Protein AF-A0A2E0YTB9-F1 (afdb_monomer_lite)

Radius of gyration: 31.71 Å; chains: 1; bounding box: 34×72×75 Å

Secondary structure (DSSP, 8-state):
-EEEEEEE----TTEEEEEEETTSPPEEE-TT-EEEEEEETT--EEEEEEETTTGGGSSSTTSS-------------------------------------------

Structure (mmCIF, N/CA/C/O backbone):
data_AF-A0A2E0YTB9-F1
#
_entry.id   AF-A0A2E0YTB9-F1
#
loop_
_atom_site.group_PDB
_atom_site.id
_atom_site.type_symbol
_atom_site.label_atom_id
_atom_site.label_alt_id
_atom_site.label_comp_id
_atom_site.label_asym_id
_atom_site.label_entity_id
_atom_site.label_seq_id
_atom_site.pdbx_PDB_ins_code
_atom_site.Cartn_x
_atom_site.Cartn_y
_atom_site.Cartn_z
_atom_site.occupancy
_atom_site.B_iso_or_equiv
_atom_site.auth_seq_id
_atom_site.auth_comp_id
_atom_site.auth_asym_id
_atom_site.auth_atom_id
_atom_site.pdbx_PDB_model_num
ATOM 1 N N . MET A 1 1 ? -10.462 2.280 18.776 1.00 81.56 1 MET A N 1
ATOM 2 C CA . MET A 1 1 ? -8.990 2.141 18.762 1.00 81.56 1 MET A CA 1
ATOM 3 C C . MET A 1 1 ? -8.507 2.422 17.353 1.00 81.56 1 MET A C 1
ATOM 5 O O . MET A 1 1 ? -9.206 2.034 16.422 1.00 81.56 1 MET A O 1
ATOM 9 N N . THR A 1 2 ? -7.380 3.110 17.215 1.00 86.00 2 THR A N 1
ATOM 10 C CA . THR A 1 2 ? -6.730 3.387 15.927 1.00 86.00 2 THR A CA 1
ATOM 11 C C .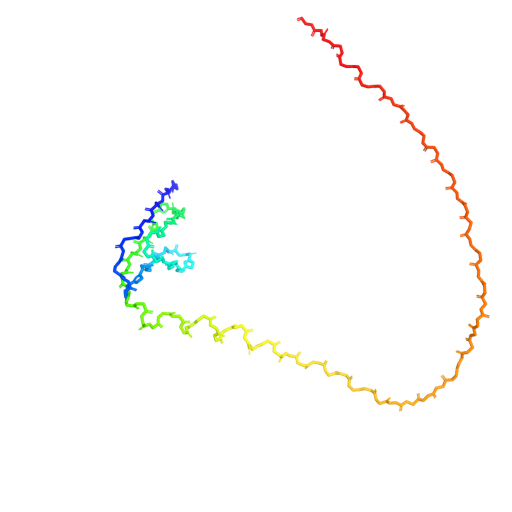 THR A 1 2 ? -5.356 2.729 15.956 1.00 86.00 2 THR A C 1
ATOM 13 O O . THR A 1 2 ? -4.703 2.737 17.000 1.00 86.00 2 THR A O 1
ATOM 16 N N . THR A 1 3 ? -4.951 2.126 14.846 1.00 90.38 3 THR A N 1
ATOM 17 C CA . THR A 1 3 ? -3.678 1.423 14.688 1.00 90.38 3 THR A CA 1
ATOM 18 C C . THR A 1 3 ? -2.947 2.007 13.489 1.00 90.38 3 THR A C 1
ATOM 20 O O . THR A 1 3 ? -3.567 2.290 12.464 1.00 90.38 3 THR A O 1
ATOM 23 N N . ASN A 1 4 ? -1.634 2.169 13.613 1.00 91.75 4 ASN A N 1
ATOM 24 C CA . ASN A 1 4 ? -0.782 2.568 12.501 1.00 91.75 4 ASN A CA 1
ATOM 25 C C . ASN A 1 4 ? -0.240 1.308 11.833 1.00 91.75 4 ASN A C 1
ATOM 27 O O . ASN A 1 4 ? 0.321 0.437 12.498 1.00 91.75 4 ASN A O 1
ATOM 31 N N . VAL A 1 5 ? -0.460 1.193 10.527 1.00 90.94 5 VAL A N 1
ATOM 32 C CA . VAL A 1 5 ? 0.007 0.075 9.707 1.00 90.94 5 VAL A CA 1
ATOM 33 C C . VAL A 1 5 ? 1.039 0.620 8.734 1.00 90.94 5 VAL A C 1
ATOM 35 O O . VAL A 1 5 ? 0.691 1.363 7.818 1.00 90.94 5 VAL A O 1
ATOM 38 N N . LYS A 1 6 ? 2.304 0.247 8.931 1.00 93.06 6 LYS A N 1
ATOM 39 C CA . LYS A 1 6 ? 3.384 0.525 7.982 1.00 93.06 6 LYS A CA 1
ATOM 40 C C . LYS A 1 6 ? 3.416 -0.578 6.925 1.00 93.06 6 LYS A C 1
ATOM 42 O O . LYS A 1 6 ? 3.414 -1.757 7.275 1.00 93.06 6 LYS A O 1
ATOM 47 N N . VAL A 1 7 ? 3.426 -0.199 5.651 1.00 91.25 7 VAL A N 1
ATOM 48 C CA . VAL A 1 7 ? 3.627 -1.117 4.525 1.00 91.25 7 VAL A CA 1
ATOM 49 C C . VAL A 1 7 ? 4.899 -0.704 3.797 1.00 91.25 7 VAL A C 1
ATOM 51 O O . VAL A 1 7 ? 5.028 0.449 3.390 1.00 91.25 7 VAL A O 1
ATOM 54 N N . GLU A 1 8 ? 5.817 -1.650 3.646 1.00 91.56 8 GLU A N 1
ATOM 55 C CA . GLU A 1 8 ? 7.092 -1.495 2.942 1.00 91.56 8 GLU A CA 1
ATOM 56 C C . GLU A 1 8 ? 7.054 -2.398 1.709 1.00 91.56 8 GLU A C 1
ATOM 58 O O . GLU A 1 8 ? 6.752 -3.591 1.816 1.00 91.56 8 GLU A O 1
ATOM 63 N N . ALA A 1 9 ? 7.280 -1.819 0.533 1.00 89.38 9 ALA A N 1
ATOM 64 C CA . ALA A 1 9 ? 7.244 -2.542 -0.726 1.00 89.38 9 ALA A CA 1
ATOM 65 C C . ALA A 1 9 ? 8.653 -2.999 -1.123 1.00 89.38 9 ALA A C 1
ATOM 67 O O . ALA A 1 9 ? 9.569 -2.195 -1.284 1.00 89.38 9 ALA A O 1
ATOM 68 N N . HIS A 1 10 ? 8.799 -4.310 -1.310 1.00 87.31 10 HIS A N 1
ATOM 69 C CA . HIS A 1 10 ? 9.996 -4.947 -1.854 1.00 87.31 10 HIS A CA 1
ATOM 70 C C . HIS A 1 10 ? 9.575 -5.774 -3.064 1.00 87.31 10 HIS A C 1
ATOM 72 O O . HIS A 1 10 ? 9.070 -6.889 -2.914 1.00 87.31 10 HIS A O 1
ATOM 78 N N . CYS A 1 11 ? 9.725 -5.207 -4.257 1.00 80.56 11 CYS A N 1
ATOM 79 C CA . CYS A 1 11 ? 9.166 -5.761 -5.487 1.00 80.56 11 CYS A CA 1
ATOM 80 C C . CYS A 1 11 ? 10.222 -5.865 -6.585 1.00 80.56 11 CYS A C 1
ATOM 82 O O . CYS A 1 11 ? 11.201 -5.130 -6.618 1.00 80.56 11 CYS A O 1
ATOM 84 N N . SER A 1 12 ? 10.018 -6.796 -7.517 1.00 81.31 12 SER A N 1
ATOM 85 C CA . SER A 1 12 ? 10.809 -6.822 -8.755 1.00 81.31 12 SER A CA 1
ATOM 86 C C . SER A 1 12 ? 10.426 -5.639 -9.651 1.00 81.31 12 SER A C 1
ATOM 88 O O . SER A 1 12 ? 9.312 -5.134 -9.545 1.00 81.31 12 SER A O 1
ATOM 90 N N . ALA A 1 13 ? 11.321 -5.222 -10.555 1.00 76.00 13 ALA A N 1
ATOM 91 C CA . ALA A 1 13 ? 11.169 -4.011 -11.378 1.00 76.00 13 ALA A CA 1
ATOM 92 C C . ALA A 1 13 ? 9.851 -3.921 -12.182 1.00 76.00 13 ALA A C 1
ATOM 94 O O . ALA A 1 13 ? 9.418 -2.827 -12.535 1.00 76.00 13 ALA A O 1
ATOM 95 N N . ASP A 1 14 ? 9.201 -5.057 -12.441 1.00 83.06 14 ASP A N 1
ATOM 96 C CA . ASP A 1 14 ? 7.967 -5.169 -13.222 1.00 83.06 14 ASP A CA 1
ATOM 97 C C . ASP A 1 14 ? 6.691 -5.280 -12.361 1.00 83.06 14 ASP A C 1
ATOM 99 O O . ASP A 1 14 ? 5.620 -5.603 -12.880 1.00 83.06 14 ASP A O 1
ATOM 103 N N . VAL A 1 15 ? 6.781 -5.051 -11.045 1.00 86.38 15 VAL A N 1
ATOM 104 C CA . VAL A 1 15 ? 5.680 -5.226 -10.082 1.00 86.38 15 VAL A CA 1
ATOM 105 C C . VAL A 1 15 ? 5.513 -3.980 -9.209 1.00 86.38 15 VAL A C 1
ATOM 107 O O . VAL A 1 15 ? 6.483 -3.375 -8.764 1.00 86.38 15 VAL A O 1
ATOM 110 N N . GLU A 1 16 ? 4.266 -3.616 -8.928 1.00 88.75 16 GLU A N 1
ATOM 111 C CA . GLU A 1 16 ? 3.876 -2.579 -7.971 1.00 88.75 16 GLU A CA 1
ATOM 112 C C . GLU A 1 16 ? 2.989 -3.168 -6.862 1.00 88.75 16 GLU A C 1
ATOM 114 O O . GLU A 1 16 ? 2.239 -4.125 -7.080 1.00 88.75 16 GLU A O 1
ATOM 119 N N . VAL A 1 17 ? 3.025 -2.573 -5.669 1.00 91.38 17 VAL A N 1
ATOM 120 C CA . VAL A 1 17 ? 2.144 -2.946 -4.557 1.00 91.38 17 VAL A CA 1
ATOM 121 C C . VAL A 1 17 ? 0.981 -1.975 -4.475 1.00 91.38 17 VAL A C 1
ATOM 123 O O . VAL A 1 17 ? 1.155 -0.787 -4.219 1.00 91.38 17 VAL A O 1
ATOM 126 N N . ARG A 1 18 ? -0.236 -2.495 -4.593 1.00 92.50 18 ARG A N 1
ATOM 127 C CA . ARG A 1 18 ? -1.468 -1.773 -4.295 1.00 92.50 18 ARG A CA 1
ATOM 128 C C . ARG A 1 18 ? -1.933 -2.072 -2.874 1.00 92.50 18 ARG A C 1
ATOM 130 O O . ARG A 1 18 ? -2.228 -3.216 -2.529 1.00 92.50 18 ARG A O 1
ATOM 137 N N . VAL A 1 19 ? -2.100 -1.025 -2.077 1.00 93.38 19 VAL A N 1
ATOM 138 C CA . VAL A 1 19 ? -2.676 -1.080 -0.732 1.00 93.38 19 VAL A CA 1
ATOM 139 C C . VAL A 1 19 ? -4.065 -0.448 -0.752 1.00 93.38 19 VAL A C 1
ATOM 141 O O . VAL A 1 19 ? -4.223 0.742 -1.021 1.00 93.38 19 VAL A O 1
ATOM 144 N N . ASN A 1 20 ? -5.085 -1.248 -0.446 1.00 93.75 20 ASN A N 1
ATOM 145 C CA . ASN A 1 20 ? -6.466 -0.804 -0.292 1.00 93.75 20 ASN A CA 1
ATOM 146 C C . ASN A 1 20 ? -6.852 -0.825 1.185 1.00 93.75 20 ASN A C 1
ATOM 148 O O . ASN A 1 20 ? -6.939 -1.891 1.796 1.00 93.75 20 ASN A O 1
ATOM 152 N N . VAL A 1 21 ? -7.158 0.347 1.731 1.00 93.38 21 VAL A N 1
ATOM 153 C CA . VAL A 1 21 ? -7.721 0.496 3.074 1.00 93.38 21 VAL A CA 1
ATOM 154 C C . VAL A 1 21 ? -9.182 0.904 2.940 1.00 93.38 21 VAL A C 1
ATOM 156 O O . VAL A 1 21 ? -9.515 1.806 2.172 1.00 93.38 21 VAL A O 1
ATOM 159 N N . THR A 1 22 ? -10.076 0.233 3.667 1.00 90.69 22 THR A N 1
ATOM 160 C CA . THR A 1 22 ? -11.516 0.533 3.592 1.00 90.69 22 THR A CA 1
ATOM 161 C C . THR A 1 22 ? -11.777 2.000 3.951 1.00 90.69 22 THR A C 1
ATOM 163 O O . THR A 1 22 ? -11.385 2.453 5.023 1.00 90.69 22 THR A O 1
ATOM 166 N N . GLY A 1 23 ? -12.438 2.739 3.054 1.00 86.69 23 GLY A N 1
ATOM 167 C CA . GLY A 1 23 ? -12.734 4.166 3.236 1.00 86.69 23 GLY A CA 1
ATOM 168 C C . GLY A 1 23 ? -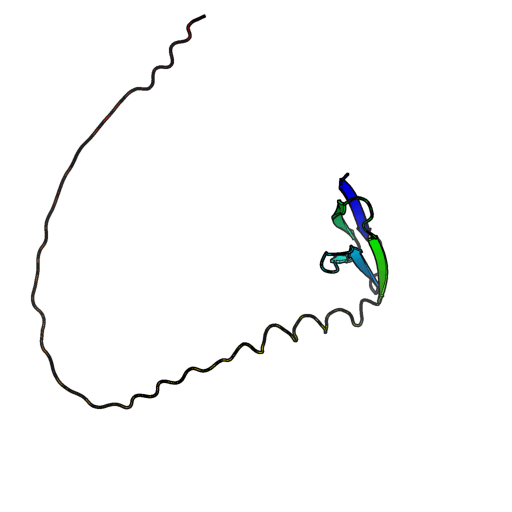11.602 5.128 2.853 1.00 86.69 23 GLY A C 1
ATOM 169 O O . GLY A 1 23 ? -11.775 6.333 3.008 1.00 86.69 23 GLY A O 1
ATOM 170 N N . GLN A 1 24 ? -10.474 4.635 2.330 1.00 88.25 24 GLN A N 1
ATOM 171 C CA . GLN A 1 24 ? -9.362 5.458 1.841 1.00 88.25 24 GLN A CA 1
ATOM 172 C C . GLN A 1 24 ? -9.086 5.180 0.356 1.00 88.25 24 GLN A C 1
ATOM 174 O O . GLN A 1 24 ? -9.381 4.085 -0.136 1.00 88.25 24 GLN A O 1
ATOM 179 N N . PRO A 1 25 ? -8.528 6.152 -0.388 1.00 88.25 25 PRO A N 1
ATOM 180 C CA . PRO A 1 25 ? -8.082 5.903 -1.750 1.00 88.25 25 PRO A CA 1
ATOM 181 C C . PRO A 1 25 ? -6.973 4.836 -1.777 1.00 88.25 25 PRO A C 1
ATOM 183 O O . PRO A 1 25 ? -6.164 4.773 -0.847 1.00 88.25 25 PRO A O 1
ATOM 186 N N . PRO A 1 26 ? -6.907 4.013 -2.841 1.00 90.38 26 PRO A N 1
ATOM 187 C CA . PRO A 1 26 ? -5.831 3.049 -3.014 1.00 90.38 26 PRO A CA 1
ATOM 188 C C . PRO A 1 26 ? -4.479 3.764 -3.066 1.00 90.38 26 PRO A C 1
ATOM 190 O O . PRO A 1 26 ? -4.334 4.800 -3.722 1.00 90.38 26 PRO A O 1
ATOM 193 N N . ALA A 1 27 ? -3.488 3.190 -2.399 1.00 91.19 27 ALA A N 1
ATOM 194 C CA . ALA A 1 27 ? -2.102 3.609 -2.505 1.00 91.19 27 ALA A CA 1
ATOM 195 C C . ALA A 1 27 ? -1.333 2.616 -3.371 1.00 91.19 27 ALA A C 1
ATOM 197 O O . ALA A 1 27 ? -1.567 1.414 -3.287 1.00 91.19 27 ALA A O 1
ATOM 198 N N . PHE A 1 28 ? -0.419 3.133 -4.179 1.00 90.69 28 PHE A N 1
ATOM 199 C CA . PHE A 1 28 ? 0.492 2.347 -4.999 1.00 90.69 28 PHE A CA 1
ATOM 200 C C . PHE A 1 28 ? 1.906 2.632 -4.510 1.00 90.69 28 PHE A C 1
ATOM 202 O O . PHE A 1 28 ? 2.219 3.797 -4.260 1.00 90.69 28 PHE A O 1
ATOM 209 N N . LEU A 1 29 ? 2.693 1.580 -4.317 1.00 90.88 29 LEU A N 1
ATOM 210 C CA . LEU A 1 29 ? 4.069 1.628 -3.836 1.00 90.88 29 LEU A CA 1
ATOM 211 C C . LEU A 1 29 ? 4.955 0.868 -4.825 1.00 90.88 29 LEU A C 1
ATOM 213 O O . LEU A 1 29 ? 4.609 -0.238 -5.250 1.00 90.88 29 LEU A O 1
ATOM 217 N N . GLN A 1 30 ? 6.072 1.477 -5.193 1.00 89.31 30 GLN A N 1
ATOM 218 C CA . GLN A 1 30 ? 7.150 0.891 -5.980 1.00 89.31 30 GLN A CA 1
ATOM 219 C C . GLN A 1 30 ? 8.189 0.236 -5.065 1.00 89.31 30 GLN A C 1
ATOM 221 O O . GLN A 1 30 ? 8.117 0.342 -3.841 1.00 89.31 30 GLN A O 1
ATOM 226 N N . ASP A 1 31 ? 9.159 -0.455 -5.661 1.00 89.06 31 ASP A N 1
ATOM 227 C CA . ASP A 1 31 ? 10.265 -1.047 -4.911 1.00 89.06 31 ASP A CA 1
ATOM 228 C C . ASP A 1 31 ? 11.011 0.002 -4.069 1.00 89.06 31 ASP A C 1
ATOM 230 O O . ASP A 1 31 ? 11.378 1.072 -4.557 1.00 89.06 31 ASP A O 1
ATOM 234 N N . GLY A 1 32 ? 11.206 -0.307 -2.787 1.00 88.81 32 GLY A N 1
ATOM 235 C CA . GLY A 1 32 ? 11.855 0.580 -1.826 1.00 88.81 32 GLY A CA 1
ATOM 236 C C . GLY A 1 32 ? 10.965 1.704 -1.287 1.00 88.81 32 GLY A C 1
ATOM 237 O O . GLY A 1 32 ? 11.432 2.479 -0.452 1.00 88.81 32 GLY A O 1
ATOM 238 N N . GLU A 1 33 ? 9.702 1.804 -1.715 1.00 91.12 33 GLU A N 1
ATOM 239 C CA . GLU A 1 33 ? 8.756 2.760 -1.141 1.00 91.12 33 GLU A CA 1
ATOM 240 C C . GLU A 1 33 ? 8.099 2.216 0.133 1.00 91.12 33 GLU A C 1
ATOM 242 O O . GLU A 1 33 ? 7.713 1.048 0.241 1.00 91.12 33 GLU A O 1
ATOM 247 N N . GLU A 1 34 ? 7.906 3.109 1.100 1.00 93.19 34 GLU A N 1
ATOM 248 C CA . GLU A 1 34 ? 7.186 2.828 2.335 1.00 93.19 34 GLU A CA 1
ATOM 249 C C . GLU A 1 34 ? 6.039 3.813 2.538 1.00 93.19 34 GLU A C 1
ATOM 251 O O . GLU A 1 34 ? 6.113 4.990 2.172 1.00 93.19 34 GLU A O 1
ATOM 256 N N . ARG A 1 35 ? 4.951 3.332 3.142 1.00 93.38 35 ARG A N 1
ATOM 257 C CA . ARG A 1 35 ? 3.822 4.188 3.493 1.00 93.38 35 ARG A CA 1
ATOM 258 C C . ARG A 1 35 ? 3.113 3.712 4.742 1.00 93.38 35 ARG A C 1
ATOM 260 O O . ARG A 1 35 ? 2.841 2.526 4.918 1.00 93.38 35 ARG A O 1
ATOM 267 N N . GLU A 1 36 ? 2.764 4.673 5.585 1.00 94.44 36 GLU A N 1
ATOM 268 C CA . GLU A 1 36 ? 1.984 4.440 6.792 1.00 94.44 36 GLU A CA 1
ATOM 269 C C . GLU A 1 36 ? 0.502 4.759 6.564 1.00 94.44 36 GLU A C 1
ATOM 271 O O . GLU A 1 36 ? 0.138 5.781 5.974 1.00 94.44 36 GLU A O 1
ATOM 276 N N . PHE A 1 37 ? -0.359 3.874 7.061 1.00 91.38 37 PHE A N 1
ATOM 277 C CA . PHE A 1 37 ? -1.808 4.006 7.026 1.00 91.38 37 PHE A CA 1
ATOM 278 C C . PHE A 1 37 ? -2.356 4.040 8.446 1.00 91.38 37 PHE A C 1
ATOM 280 O O . PHE A 1 37 ? -2.091 3.154 9.257 1.00 91.38 37 PHE A O 1
ATOM 287 N N . HIS A 1 38 ? -3.188 5.037 8.718 1.00 91.69 38 HIS A N 1
ATOM 288 C CA . HIS A 1 38 ? -3.936 5.128 9.962 1.00 91.69 38 HIS A CA 1
ATOM 289 C C . HIS A 1 38 ? -5.259 4.385 9.774 1.00 91.69 38 HIS A C 1
ATOM 291 O O . HIS A 1 38 ? -6.082 4.783 8.945 1.00 91.69 38 HIS A O 1
ATOM 297 N N . VAL A 1 39 ? -5.456 3.285 10.502 1.00 92.06 39 VAL A N 1
ATOM 298 C CA . VAL A 1 39 ? -6.656 2.446 10.385 1.00 92.06 39 VAL A CA 1
ATOM 299 C C . VAL A 1 39 ? -7.440 2.434 11.685 1.00 92.06 39 VAL A C 1
ATOM 301 O O . VAL A 1 39 ? -6.880 2.345 12.776 1.00 92.06 39 VAL A O 1
ATOM 304 N N . HIS A 1 40 ? -8.760 2.527 11.579 1.00 89.94 40 HIS A N 1
ATOM 305 C CA . HIS A 1 40 ? -9.645 2.419 12.730 1.00 89.94 40 HIS A CA 1
ATOM 306 C C . HIS A 1 40 ? -9.973 0.941 12.997 1.00 89.94 40 HIS A C 1
ATOM 308 O O . HIS A 1 40 ? -9.888 0.091 12.110 1.00 89.94 40 HIS A O 1
ATOM 314 N N . GLY A 1 41 ? -10.329 0.608 14.239 1.00 78.88 41 GLY A N 1
ATOM 315 C CA . GLY A 1 41 ? -10.751 -0.749 14.595 1.00 78.88 41 GLY A CA 1
ATOM 316 C C . GLY A 1 41 ? -11.874 -1.239 13.671 1.00 78.88 41 GLY A C 1
ATOM 317 O O . GLY A 1 41 ? -12.802 -0.482 13.393 1.00 78.88 41 GLY A O 1
ATOM 318 N N . ASN A 1 42 ? -11.763 -2.489 13.205 1.00 82.75 42 ASN A N 1
ATOM 319 C CA . ASN A 1 42 ? -12.576 -3.137 12.159 1.00 82.75 42 ASN A CA 1
ATOM 320 C C . ASN A 1 42 ? -12.313 -2.727 10.690 1.00 82.75 42 ASN A C 1
ATOM 322 O O . ASN A 1 42 ? -13.014 -3.209 9.800 1.00 82.75 42 ASN A O 1
ATOM 326 N N . THR A 1 43 ? -11.307 -1.905 10.384 1.00 88.00 43 THR A N 1
ATOM 327 C CA . THR A 1 43 ? -10.947 -1.588 8.991 1.00 88.00 43 THR A CA 1
ATOM 328 C C . THR A 1 43 ? -10.137 -2.719 8.345 1.00 88.00 43 THR A C 1
ATOM 330 O O . THR A 1 43 ? -9.095 -3.123 8.856 1.00 88.00 43 THR A O 1
ATOM 333 N N . MET A 1 44 ? -10.582 -3.203 7.181 1.00 89.25 44 MET A N 1
ATOM 334 C CA . MET A 1 44 ? -9.816 -4.156 6.373 1.00 89.25 44 MET A CA 1
ATOM 335 C C . MET A 1 44 ? -8.731 -3.427 5.569 1.00 89.25 44 MET A C 1
ATOM 337 O O . MET A 1 44 ? -9.027 -2.444 4.878 1.00 89.25 44 MET A O 1
ATOM 341 N N . VAL A 1 45 ? -7.506 -3.953 5.635 1.00 92.12 45 VAL A N 1
ATOM 342 C CA . VAL A 1 45 ? -6.361 -3.571 4.797 1.00 92.12 45 VAL A CA 1
ATOM 343 C C . VAL A 1 45 ? -6.054 -4.732 3.860 1.00 92.12 45 VAL A C 1
ATOM 345 O O . VAL A 1 45 ? -5.872 -5.861 4.311 1.00 92.12 45 VAL A O 1
ATOM 348 N N . ARG A 1 46 ? -6.018 -4.471 2.554 1.00 93.00 46 ARG A N 1
ATOM 349 C CA . ARG A 1 46 ? -5.687 -5.467 1.533 1.00 93.00 46 ARG A CA 1
ATOM 350 C C . ARG A 1 46 ? -4.465 -5.008 0.754 1.00 93.00 46 ARG A C 1
ATOM 352 O O . ARG A 1 46 ? -4.481 -3.921 0.185 1.00 93.00 46 ARG A O 1
ATOM 359 N N . VAL A 1 47 ? -3.448 -5.856 0.714 1.00 92.25 47 VAL A N 1
ATOM 360 C CA . VAL A 1 47 ? -2.215 -5.645 -0.050 1.00 92.25 47 VAL A CA 1
ATOM 361 C C . VAL A 1 47 ? -2.245 -6.581 -1.255 1.00 92.25 47 VAL A C 1
ATOM 363 O O . VAL A 1 47 ? -2.607 -7.750 -1.116 1.00 92.25 47 VAL A O 1
ATOM 366 N N . GLN A 1 48 ? -1.951 -6.057 -2.440 1.00 92.06 48 GLN A N 1
ATOM 367 C CA . GLN A 1 48 ? -1.971 -6.805 -3.690 1.00 92.06 48 GLN A CA 1
ATOM 368 C C . GLN A 1 48 ? -0.795 -6.395 -4.569 1.00 92.06 48 GLN A C 1
ATOM 370 O O . GLN A 1 48 ? -0.619 -5.215 -4.842 1.00 92.06 48 GLN A O 1
ATOM 375 N N . GLU A 1 49 ? -0.045 -7.373 -5.058 1.00 89.19 49 GLU A N 1
ATOM 376 C CA . GLU A 1 49 ? 0.958 -7.173 -6.101 1.00 89.19 49 GLU A CA 1
ATOM 377 C C . GLU A 1 49 ? 0.271 -7.109 -7.470 1.00 89.19 49 GLU A C 1
ATOM 379 O O . GLU A 1 49 ? -0.602 -7.927 -7.783 1.00 89.19 49 GLU A O 1
ATOM 384 N N . LEU A 1 50 ? 0.640 -6.120 -8.276 1.00 87.25 50 LEU A N 1
ATOM 385 C CA . LEU A 1 50 ? 0.147 -5.918 -9.632 1.00 87.25 50 LEU A CA 1
ATOM 386 C C . LEU A 1 50 ? 1.337 -5.804 -10.588 1.00 87.25 50 LEU A C 1
ATOM 388 O O . LEU A 1 50 ? 2.360 -5.242 -10.208 1.00 87.25 50 LEU A O 1
ATOM 392 N N . PRO A 1 51 ? 1.232 -6.292 -11.832 1.00 84.81 51 PRO A N 1
ATOM 393 C CA . PRO A 1 51 ? 2.227 -5.974 -12.847 1.00 84.81 51 PRO A CA 1
ATOM 394 C C . PRO A 1 51 ? 2.230 -4.458 -13.106 1.00 84.81 51 PRO A C 1
ATOM 396 O O . PRO A 1 51 ? 1.170 -3.873 -13.340 1.00 84.81 51 PRO A O 1
ATOM 399 N N . ALA A 1 52 ? 3.412 -3.837 -13.096 1.00 72.44 52 ALA A N 1
ATOM 400 C CA . ALA A 1 52 ? 3.604 -2.396 -13.318 1.00 72.44 52 ALA A CA 1
ATOM 401 C C . ALA A 1 52 ? 3.110 -1.944 -14.712 1.00 72.44 52 ALA A C 1
ATOM 403 O O . ALA A 1 52 ? 2.741 -0.788 -14.944 1.00 72.44 52 ALA A O 1
ATOM 404 N N . ASP A 1 53 ? 3.031 -2.891 -15.646 1.00 64.12 53 ASP A N 1
ATOM 405 C CA . ASP A 1 53 ? 2.552 -2.729 -17.013 1.00 64.12 53 ASP A CA 1
ATOM 406 C C . ASP A 1 53 ? 1.008 -2.786 -17.062 1.00 64.12 53 ASP A C 1
ATOM 408 O O . ASP A 1 53 ? 0.446 -3.785 -17.506 1.00 64.12 53 ASP A O 1
ATOM 412 N N . LYS A 1 54 ? 0.309 -1.777 -16.497 1.00 52.47 54 LYS A N 1
ATOM 413 C CA . LYS A 1 54 ? -1.086 -1.347 -16.837 1.00 52.47 54 LYS A CA 1
ATOM 414 C C . LYS A 1 54 ? -1.748 -0.383 -15.839 1.00 52.47 54 LYS A C 1
ATOM 416 O O . LYS A 1 54 ? -2.733 0.252 -16.211 1.00 52.47 54 LYS A O 1
ATOM 421 N N . SER A 1 55 ? -1.253 -0.214 -14.611 1.00 52.53 55 SER A N 1
ATOM 422 C CA . SER A 1 55 ? -1.950 0.605 -13.592 1.00 52.53 55 SER A CA 1
ATOM 423 C C . SER A 1 55 ? -1.932 2.118 -13.850 1.00 52.53 55 SER A C 1
ATOM 425 O O . SER A 1 55 ? -2.766 2.848 -13.313 1.00 52.53 55 SER A O 1
ATOM 427 N N . ARG A 1 56 ? -1.012 2.627 -14.682 1.00 53.78 56 ARG A N 1
ATOM 428 C CA . ARG A 1 56 ? -0.821 4.079 -14.865 1.00 53.78 56 ARG A CA 1
ATOM 429 C C . ARG A 1 56 ? -1.843 4.756 -15.794 1.00 53.78 56 ARG A C 1
ATOM 431 O O . ARG A 1 56 ? -1.816 5.973 -15.911 1.00 53.78 56 ARG A O 1
ATOM 438 N N . GLN A 1 57 ? -2.749 4.016 -16.439 1.00 51.28 57 GLN A N 1
ATOM 439 C CA . GLN A 1 57 ? -3.629 4.581 -17.476 1.00 51.28 57 GLN A CA 1
ATOM 440 C C . GLN A 1 57 ? -5.008 5.064 -16.974 1.00 51.28 57 GLN A C 1
ATOM 442 O O . GLN A 1 57 ? -5.703 5.761 -17.706 1.00 51.28 57 GLN A O 1
ATOM 447 N N . GLU A 1 58 ? -5.409 4.772 -15.729 1.00 49.97 58 GLU A N 1
ATOM 448 C CA . GLU A 1 58 ? -6.760 5.115 -15.229 1.00 49.97 58 GLU A CA 1
ATOM 449 C C . GLU A 1 58 ? -6.819 6.401 -14.373 1.00 49.97 58 GLU A C 1
ATOM 451 O O . GLU A 1 58 ? -7.863 6.730 -13.811 1.00 49.97 58 GLU A O 1
ATOM 456 N N . LYS A 1 59 ? -5.723 7.171 -14.263 1.00 49.28 59 LYS A N 1
ATOM 457 C CA . LYS A 1 59 ? -5.703 8.397 -13.434 1.00 49.28 59 LYS A CA 1
ATOM 458 C C . LYS A 1 59 ? -5.775 9.717 -14.213 1.00 49.28 59 LYS A C 1
ATOM 460 O O . LYS A 1 59 ? -6.161 10.724 -13.625 1.00 49.28 59 LYS A O 1
ATOM 465 N N . ASP A 1 60 ? -5.533 9.712 -15.522 1.00 50.31 60 ASP A N 1
ATOM 466 C CA . ASP A 1 60 ? -5.583 10.924 -16.359 1.00 50.31 60 ASP A CA 1
ATOM 467 C C . ASP A 1 60 ? -6.955 11.175 -17.021 1.00 50.31 60 ASP A C 1
ATOM 469 O O . ASP A 1 60 ? -7.214 12.258 -17.540 1.00 50.31 60 ASP A O 1
ATOM 473 N N . ALA A 1 61 ? -7.895 10.223 -16.958 1.00 48.38 61 ALA A N 1
ATOM 474 C CA . ALA A 1 61 ? -9.172 10.329 -17.677 1.00 48.38 61 ALA A CA 1
ATOM 475 C C . ALA A 1 61 ? -10.282 11.126 -16.952 1.00 48.38 61 ALA A C 1
ATOM 477 O O . ALA A 1 61 ? -11.343 11.354 -17.533 1.00 48.38 61 ALA A O 1
ATOM 478 N N . ARG A 1 62 ? -10.086 11.568 -15.698 1.00 45.34 62 ARG A N 1
ATOM 479 C CA . ARG A 1 62 ? -11.158 12.216 -14.901 1.00 45.34 62 ARG A CA 1
ATOM 480 C C . ARG A 1 62 ? -10.871 13.655 -14.455 1.00 45.34 62 ARG A C 1
ATOM 482 O O . ARG A 1 62 ? -11.634 14.207 -13.669 1.00 45.34 62 ARG A O 1
ATOM 489 N N . ALA A 1 63 ? -9.817 14.285 -14.974 1.00 49.22 63 ALA A N 1
ATOM 490 C CA . ALA A 1 63 ? -9.542 15.709 -14.741 1.00 49.22 63 ALA A CA 1
ATOM 491 C C . ALA A 1 63 ? -9.944 16.626 -15.919 1.00 49.22 63 ALA A C 1
ATOM 493 O O . ALA A 1 63 ? -9.898 17.843 -15.777 1.00 49.22 63 ALA A O 1
ATOM 494 N N . ALA A 1 64 ? -10.378 16.077 -17.062 1.00 53.22 64 ALA A N 1
ATOM 495 C CA . ALA A 1 64 ? -10.559 16.836 -18.308 1.00 53.22 64 ALA A CA 1
ATOM 496 C C . ALA A 1 64 ? -12.002 16.861 -18.860 1.00 53.22 64 ALA A C 1
ATOM 498 O O . ALA A 1 64 ? -12.202 16.825 -20.069 1.00 53.22 64 ALA A O 1
ATOM 499 N N . THR A 1 65 ? -13.030 16.938 -18.007 1.00 57.53 65 THR A N 1
ATOM 500 C CA . THR A 1 65 ? -14.411 17.249 -18.452 1.00 57.53 65 THR A CA 1
ATOM 501 C C . THR A 1 65 ? -15.073 18.286 -17.539 1.00 57.53 65 THR A C 1
ATOM 503 O O . THR A 1 65 ? -16.139 18.085 -16.970 1.00 57.53 65 THR A O 1
ATOM 506 N N . GLY A 1 66 ? -14.400 19.424 -17.376 1.00 48.41 66 GLY A N 1
ATOM 507 C CA . GLY A 1 66 ? -14.907 20.597 -16.662 1.00 48.41 66 GLY A CA 1
ATOM 508 C C . GLY A 1 66 ? -15.045 21.833 -17.551 1.00 48.41 66 GLY A C 1
ATOM 509 O O . GLY A 1 66 ? -14.960 22.943 -17.046 1.00 48.41 66 GLY A O 1
ATOM 510 N N . SER A 1 67 ? -15.213 21.678 -18.869 1.00 54.88 67 SER A N 1
ATOM 511 C CA . SER A 1 67 ? -15.569 22.794 -19.752 1.00 54.88 67 SER A CA 1
ATOM 512 C C . SER A 1 67 ? -17.070 23.046 -19.659 1.00 54.88 67 SER A C 1
ATOM 514 O O . SER A 1 67 ? -17.852 22.448 -20.397 1.00 54.88 67 SER A O 1
ATOM 516 N N . ARG A 1 68 ? -17.483 23.944 -18.761 1.00 59.53 68 ARG A N 1
ATOM 517 C CA . ARG A 1 68 ? -18.753 24.654 -18.929 1.00 59.53 68 ARG A CA 1
ATOM 518 C C . ARG A 1 68 ? -18.448 26.072 -19.384 1.00 59.53 68 ARG A C 1
ATOM 520 O O . ARG A 1 68 ? -17.964 26.899 -18.624 1.00 59.53 68 ARG A O 1
ATOM 527 N N . VAL A 1 69 ? -18.669 26.269 -20.675 1.00 58.22 69 VAL A N 1
ATOM 528 C CA . VAL A 1 69 ? -18.716 27.557 -21.352 1.00 58.22 69 VAL A CA 1
ATOM 529 C C . VAL A 1 69 ? -20.004 28.278 -20.940 1.00 58.22 69 VAL A C 1
ATOM 531 O O . VAL A 1 69 ? -21.096 27.781 -21.191 1.00 58.22 69 VAL A O 1
ATOM 534 N N . ASP A 1 70 ? -19.873 29.443 -20.319 1.00 48.28 70 ASP A N 1
ATOM 535 C CA . ASP A 1 70 ? -20.911 30.480 -20.251 1.00 48.28 70 ASP A CA 1
ATOM 536 C C . ASP A 1 70 ? -20.274 31.687 -20.964 1.00 48.28 70 ASP A C 1
ATOM 538 O O . ASP A 1 70 ? -19.300 32.251 -20.481 1.00 48.28 70 ASP A O 1
ATOM 542 N N . SER A 1 71 ? -20.476 31.865 -22.270 1.00 54.84 71 SER A N 1
ATOM 543 C CA . SER A 1 71 ? -21.659 32.459 -22.907 1.00 54.84 71 SER A CA 1
ATOM 544 C C . SER A 1 71 ? -21.981 33.872 -22.414 1.00 54.84 71 SER A C 1
ATOM 546 O O . SER A 1 71 ? -23.003 34.071 -21.778 1.00 54.84 71 SER A O 1
ATOM 548 N N . THR A 1 72 ? -21.185 34.866 -22.816 1.00 55.44 72 THR A N 1
ATOM 549 C CA . THR A 1 72 ? -21.725 36.180 -23.211 1.00 55.44 72 THR A CA 1
ATOM 550 C C . THR A 1 72 ? -20.893 36.739 -24.361 1.00 55.44 72 THR A C 1
ATOM 552 O O . THR A 1 72 ? -19.846 37.351 -24.152 1.00 55.44 72 THR A O 1
ATOM 555 N N . GLY A 1 73 ? -21.349 36.493 -25.588 1.00 54.56 73 GLY A N 1
ATOM 556 C CA . GLY A 1 73 ? -21.037 37.392 -26.688 1.00 54.56 73 GLY A CA 1
ATOM 557 C C . GLY A 1 73 ? -21.758 38.714 -26.446 1.00 54.56 73 GLY A C 1
ATOM 558 O O . GLY A 1 73 ? -22.959 38.705 -26.185 1.00 54.56 73 GLY A O 1
ATOM 559 N N . THR A 1 74 ? -21.020 39.814 -26.528 1.00 55.06 74 THR A N 1
ATOM 560 C CA . THR A 1 74 ? -21.583 41.121 -26.857 1.00 55.06 74 THR A CA 1
ATOM 561 C C . THR A 1 74 ? -20.600 41.787 -27.799 1.00 55.06 74 THR A C 1
ATOM 563 O O . THR A 1 74 ? -19.451 42.047 -27.442 1.00 55.06 74 THR A O 1
ATOM 56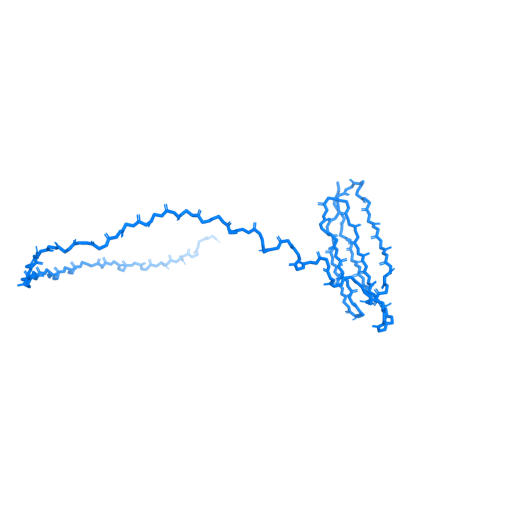6 N N . ASP A 1 75 ? -21.065 41.957 -29.025 1.00 55.09 75 ASP A N 1
ATOM 567 C CA . ASP A 1 75 ? -20.411 42.634 -30.124 1.00 55.09 75 ASP A CA 1
ATOM 568 C C . ASP A 1 75 ? -20.126 44.119 -29.821 1.00 55.09 75 ASP A C 1
ATOM 570 O O . ASP A 1 75 ? -20.762 44.762 -28.986 1.00 55.09 75 ASP A O 1
ATOM 574 N N . ASP A 1 76 ? -19.125 44.611 -30.538 1.00 54.69 76 ASP A N 1
ATOM 575 C CA . ASP A 1 76 ? -18.635 45.980 -30.708 1.00 54.69 76 ASP A CA 1
ATOM 576 C C . ASP A 1 76 ? -19.751 47.019 -30.992 1.00 54.69 76 ASP A C 1
ATOM 578 O O . ASP A 1 76 ? -20.557 46.795 -31.891 1.00 54.69 76 ASP A O 1
ATOM 582 N N . ASP A 1 77 ? -19.779 48.160 -30.279 1.00 51.03 77 ASP A N 1
ATOM 583 C CA . ASP A 1 77 ? -20.136 49.474 -30.863 1.00 51.03 77 ASP A CA 1
ATOM 584 C C . ASP A 1 77 ? -19.686 50.638 -29.951 1.00 51.03 77 ASP A C 1
ATOM 586 O O . ASP A 1 77 ? -19.944 50.672 -28.744 1.00 51.03 77 ASP A O 1
ATOM 590 N N . GLY A 1 78 ? -18.945 51.584 -30.527 1.00 50.91 78 GLY A N 1
ATOM 591 C CA . GLY A 1 78 ? -18.202 52.616 -29.807 1.00 50.91 78 GLY A CA 1
ATOM 592 C C . GLY A 1 78 ? -19.028 53.762 -29.217 1.00 50.91 78 GLY A C 1
ATOM 593 O O . GLY A 1 78 ? -20.101 54.105 -29.698 1.00 50.91 78 GLY A O 1
ATOM 594 N N . SER A 1 79 ? -18.461 54.450 -28.216 1.00 50.62 79 SER A N 1
ATOM 595 C CA . SER A 1 79 ? -18.733 55.867 -27.918 1.00 50.62 79 SER A CA 1
ATOM 596 C C . SER A 1 79 ? -17.767 56.449 -26.872 1.00 50.62 79 SER A C 1
ATOM 598 O O . SER A 1 79 ? -17.159 55.745 -26.077 1.00 50.62 79 SER A O 1
ATOM 600 N N . LYS A 1 80 ? -17.586 57.768 -26.959 1.00 55.53 80 LYS A N 1
ATOM 601 C CA . LYS A 1 80 ? -16.490 58.620 -26.464 1.00 55.53 80 LYS A CA 1
ATOM 602 C C . LYS A 1 80 ? -16.531 58.939 -24.955 1.00 55.53 80 LYS A C 1
ATOM 604 O O . LYS A 1 80 ? -17.610 59.084 -24.395 1.00 55.53 80 LYS A O 1
ATOM 609 N N . GLY A 1 81 ? -15.370 59.262 -24.372 1.00 45.62 81 GLY A N 1
ATOM 610 C CA . GLY A 1 81 ? -15.225 60.076 -23.143 1.00 45.62 81 GLY A CA 1
ATOM 611 C C . GLY A 1 81 ? -13.775 60.051 -22.633 1.00 45.62 81 GLY A C 1
ATOM 612 O O . GLY A 1 81 ? -13.281 58.986 -22.303 1.00 45.62 81 GLY A O 1
ATOM 613 N N . ALA A 1 82 ? -12.955 61.099 -22.811 1.00 46.50 82 ALA A N 1
ATOM 614 C CA . ALA A 1 82 ? -12.748 62.226 -21.877 1.00 46.50 82 ALA A CA 1
ATOM 615 C C . ALA A 1 82 ? -12.461 61.756 -20.430 1.00 46.50 82 ALA A C 1
ATOM 617 O O . ALA A 1 82 ? -13.324 61.139 -19.828 1.00 46.50 82 ALA A O 1
ATOM 618 N N . GLY A 1 83 ? -11.317 62.012 -19.785 1.00 43.75 83 GLY A N 1
ATOM 619 C CA . GLY A 1 83 ? -10.134 62.823 -20.095 1.00 43.75 83 GLY A CA 1
ATOM 620 C C . GLY A 1 83 ? -9.038 62.599 -19.027 1.00 43.75 83 GLY A C 1
ATOM 621 O O . GLY A 1 83 ? -9.210 61.732 -18.173 1.00 43.75 83 GLY A O 1
ATOM 622 N N . PRO A 1 84 ? -7.920 63.345 -19.046 1.00 57.50 84 PRO A N 1
ATOM 623 C CA . PRO A 1 84 ? -6.942 63.338 -17.962 1.00 57.50 84 PRO A CA 1
ATOM 624 C C . PRO A 1 84 ? -7.194 64.531 -17.029 1.00 57.50 84 PRO A C 1
ATOM 626 O O . PRO A 1 84 ? -7.200 65.666 -17.494 1.00 57.50 84 PRO A O 1
ATOM 629 N N . ASN A 1 85 ? -7.411 64.296 -15.734 1.00 54.16 85 ASN A N 1
ATOM 630 C CA . ASN A 1 85 ? -7.293 65.339 -14.711 1.00 54.16 85 ASN A CA 1
ATOM 631 C C . ASN A 1 85 ? -6.826 64.737 -13.378 1.00 54.16 85 ASN A C 1
ATOM 633 O O . ASN A 1 85 ? -7.432 63.797 -12.866 1.00 54.16 85 ASN A O 1
ATOM 637 N N . ASP A 1 86 ? -5.736 65.320 -12.886 1.00 57.97 86 ASP A N 1
ATOM 638 C CA . ASP A 1 86 ? -5.153 65.306 -11.547 1.00 57.97 86 ASP A CA 1
ATOM 639 C C . ASP A 1 86 ? -6.108 65.082 -10.365 1.00 57.97 86 ASP A C 1
ATOM 641 O O . ASP A 1 86 ? -7.169 65.701 -10.276 1.00 57.97 86 ASP A O 1
ATOM 645 N N . ALA A 1 87 ? -5.622 64.326 -9.375 1.00 56.44 87 ALA A N 1
ATOM 646 C CA . ALA A 1 87 ? -5.935 64.560 -7.967 1.00 56.44 87 ALA A CA 1
ATOM 647 C C . ALA A 1 87 ? -4.783 64.071 -7.065 1.00 56.44 87 ALA A C 1
ATOM 649 O O . ALA A 1 87 ? -4.569 62.871 -6.896 1.00 56.44 87 ALA A O 1
ATOM 650 N N . GLU A 1 88 ? -4.052 65.032 -6.491 1.00 52.78 88 GLU A N 1
ATOM 651 C CA . GLU A 1 88 ? -3.329 64.922 -5.215 1.00 52.78 88 GLU A CA 1
ATOM 652 C C . GLU A 1 88 ? -4.183 64.258 -4.125 1.00 52.78 88 GLU A C 1
ATOM 654 O O . GLU A 1 88 ? -5.335 64.661 -4.000 1.00 52.78 88 GLU A O 1
ATOM 659 N N . GLN A 1 89 ? -3.596 63.386 -3.282 1.00 60.47 89 GLN A N 1
ATOM 660 C CA . GLN A 1 89 ? -3.812 63.270 -1.814 1.00 60.47 89 GLN A CA 1
ATOM 661 C C . GLN A 1 89 ? -2.579 62.545 -1.210 1.00 60.47 89 GLN A C 1
ATOM 663 O O . GLN A 1 89 ? -2.310 61.406 -1.575 1.00 60.47 89 GLN A O 1
ATOM 668 N N . GLN A 1 90 ? -1.633 63.234 -0.559 1.00 55.19 90 GLN A N 1
ATOM 669 C CA . GLN A 1 90 ? -1.581 63.723 0.836 1.00 55.19 90 GLN A CA 1
ATOM 670 C C . GLN A 1 90 ? -1.045 62.710 1.874 1.00 55.19 90 GLN A C 1
ATOM 672 O O . GLN A 1 90 ? -1.623 61.652 2.105 1.00 55.19 90 GLN A O 1
ATOM 677 N N . ASP A 1 91 ? 0.058 63.125 2.511 1.00 55.81 91 ASP A N 1
ATOM 678 C CA . ASP A 1 91 ? 0.623 62.694 3.795 1.00 55.81 91 ASP A CA 1
ATOM 679 C C . ASP A 1 91 ? -0.415 62.379 4.881 1.00 55.81 91 ASP A C 1
ATOM 681 O O . ASP A 1 91 ? -1.382 63.121 5.061 1.00 55.81 91 ASP A O 1
ATOM 685 N N . SER A 1 92 ? -0.120 61.378 5.719 1.00 57.47 92 SER A N 1
ATOM 686 C CA . SER A 1 92 ? -0.423 61.425 7.157 1.00 57.47 92 SER A CA 1
ATOM 687 C C . SER A 1 92 ? 0.475 60.466 7.944 1.00 57.47 92 SER A C 1
ATOM 689 O O . SER A 1 92 ? 0.330 59.247 7.911 1.00 57.47 92 SER A O 1
ATOM 691 N N . ASP A 1 93 ? 1.403 61.094 8.653 1.00 56.69 93 ASP A N 1
ATOM 692 C CA . ASP A 1 93 ? 2.094 60.667 9.863 1.00 56.69 93 ASP A CA 1
ATOM 693 C C . ASP A 1 93 ? 1.110 60.151 10.939 1.00 56.69 93 ASP A C 1
ATOM 695 O O . ASP A 1 93 ? 0.077 60.782 11.176 1.00 56.69 93 ASP A O 1
ATOM 699 N N . GLN A 1 94 ? 1.430 59.043 11.624 1.00 56.62 94 GLN A N 1
ATOM 700 C CA . GLN A 1 94 ? 0.995 58.833 13.012 1.00 56.62 94 GLN A CA 1
ATOM 701 C C . GLN A 1 94 ? 1.868 57.809 13.763 1.00 56.62 94 GLN A C 1
ATOM 703 O O . GLN A 1 94 ? 2.175 56.730 13.258 1.00 56.62 94 GLN A O 1
ATOM 708 N N . GLY A 1 95 ? 2.256 58.207 14.984 1.00 45.69 95 GLY A N 1
ATOM 709 C CA . GLY A 1 95 ? 3.180 57.561 15.929 1.00 45.69 95 GLY A CA 1
ATOM 710 C C . GLY A 1 95 ? 2.859 56.106 16.298 1.00 45.69 95 GLY A C 1
ATOM 711 O O . GLY A 1 95 ? 1.773 55.599 16.063 1.00 45.69 95 GLY A O 1
ATOM 712 N N . GLY A 1 96 ? 3.783 55.340 16.871 1.00 48.03 96 GLY A N 1
ATOM 713 C CA . GLY A 1 96 ? 4.575 55.679 18.050 1.00 48.03 96 GLY A CA 1
ATOM 714 C C . GLY A 1 96 ? 3.993 54.946 19.264 1.00 48.03 96 GLY A C 1
ATOM 715 O O . GLY A 1 96 ? 2.941 55.337 19.755 1.00 48.03 96 GLY A O 1
ATOM 716 N N . ALA A 1 97 ? 4.672 53.895 19.734 1.00 58.16 97 ALA A N 1
ATOM 717 C CA . ALA A 1 97 ? 4.607 53.403 21.114 1.00 58.16 97 ALA A CA 1
ATOM 718 C C . ALA A 1 97 ? 5.702 52.347 21.349 1.00 58.16 97 ALA A C 1
ATOM 720 O O . ALA A 1 97 ? 5.563 51.181 20.985 1.00 58.16 97 ALA A O 1
ATOM 721 N N . GLU A 1 98 ? 6.791 52.776 21.983 1.00 55.75 98 GLU A N 1
ATOM 722 C CA . GLU A 1 98 ? 7.655 51.916 22.790 1.00 55.75 98 GLU A CA 1
ATOM 723 C C . GLU A 1 98 ? 6.853 51.330 23.964 1.00 55.75 98 GLU A C 1
ATOM 725 O O . GLU A 1 98 ? 6.042 52.043 24.563 1.00 55.75 98 GLU A O 1
ATOM 730 N N . LYS A 1 99 ? 7.130 50.075 24.342 1.00 62.12 99 LYS A N 1
ATOM 731 C CA . LYS A 1 99 ? 7.178 49.650 25.751 1.00 62.12 99 LYS A CA 1
ATOM 732 C C . LYS A 1 99 ? 7.854 48.286 25.918 1.00 62.12 99 LYS A C 1
ATOM 734 O O . LYS A 1 99 ? 7.298 47.253 25.567 1.00 62.12 99 LYS A O 1
ATOM 739 N N . ASP A 1 100 ? 9.072 48.363 26.449 1.00 56.25 100 ASP A N 1
ATOM 740 C CA . ASP A 1 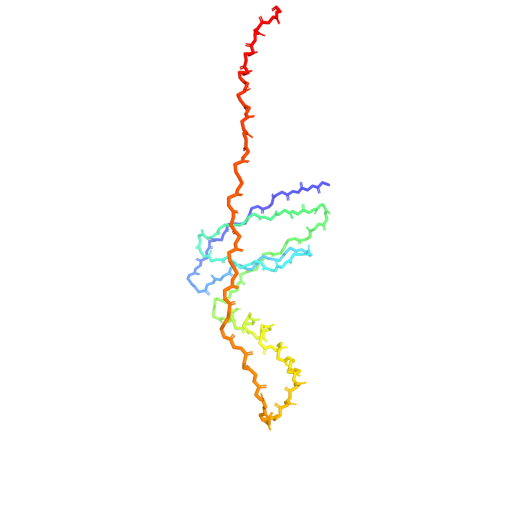100 ? 9.689 47.510 27.473 1.00 56.25 100 ASP A CA 1
ATOM 741 C C . ASP A 1 100 ? 8.793 46.384 28.029 1.00 56.25 100 ASP A C 1
ATOM 743 O O . ASP A 1 100 ? 7.810 46.652 28.724 1.00 56.25 100 ASP A O 1
ATOM 747 N N . GLU A 1 101 ? 9.187 45.126 27.814 1.00 61.47 101 GLU A N 1
ATOM 748 C CA . GLU A 1 101 ? 8.693 43.989 28.595 1.00 61.47 101 GLU A CA 1
ATOM 749 C C . GLU A 1 101 ? 9.834 43.458 29.478 1.00 61.47 101 GLU A C 1
ATOM 751 O O . GLU A 1 101 ? 10.623 42.596 29.094 1.00 61.47 101 GLU A O 1
ATOM 756 N N . GLN A 1 102 ? 9.943 44.032 30.681 1.00 56.09 102 GLN A N 1
ATOM 757 C CA . GLN A 1 102 ? 10.691 43.460 31.799 1.00 56.09 102 GLN A CA 1
ATOM 758 C C . GLN A 1 102 ? 9.855 42.345 32.430 1.00 56.09 102 GLN A C 1
ATOM 760 O O . GLN A 1 102 ? 8.850 42.613 33.088 1.00 56.09 102 GLN A O 1
ATOM 765 N N . GLN A 1 103 ? 10.295 41.096 32.293 1.00 62.19 103 GLN A N 1
ATOM 766 C CA . GLN A 1 103 ? 9.825 40.009 33.149 1.00 62.19 103 GLN A CA 1
ATOM 767 C C . GLN A 1 103 ? 10.775 39.878 34.341 1.00 62.19 103 GLN A C 1
ATOM 769 O O . GLN A 1 103 ? 11.872 39.331 34.245 1.00 62.19 103 GLN A O 1
ATOM 774 N N . GLY A 1 104 ? 10.343 40.443 35.468 1.00 51.03 104 GLY A N 1
ATOM 775 C CA . GLY A 1 104 ? 10.925 40.190 36.777 1.00 51.03 104 GLY A CA 1
ATOM 776 C C . GLY A 1 104 ? 10.517 38.810 37.287 1.00 51.03 104 GLY A C 1
ATOM 777 O O . GLY A 1 104 ? 9.333 38.480 37.341 1.00 51.03 104 GLY A O 1
ATOM 778 N N . SER A 1 105 ? 11.510 38.020 37.684 1.00 59.69 105 SER A N 1
ATOM 779 C CA . SER A 1 105 ? 11.339 36.778 38.435 1.00 59.69 105 SER A CA 1
ATOM 780 C C . SER A 1 105 ? 10.928 37.090 39.875 1.00 59.69 105 SER A C 1
ATOM 782 O O . SER A 1 105 ? 11.622 37.829 40.573 1.00 59.69 105 SER A O 1
ATOM 784 N N . GLY A 1 106 ? 9.823 36.504 40.332 1.00 57.47 106 GLY A N 1
ATOM 785 C CA . GLY A 1 106 ? 9.411 36.488 41.733 1.00 57.47 106 GLY A CA 1
ATOM 786 C C . GLY A 1 106 ? 8.946 35.088 42.125 1.00 57.47 106 GLY A C 1
ATOM 787 O O . GLY A 1 106 ? 8.172 34.480 41.385 1.00 57.47 106 GLY A O 1
ATOM 788 N N . GLY A 1 107 ? 9.424 34.598 43.273 1.00 41.78 1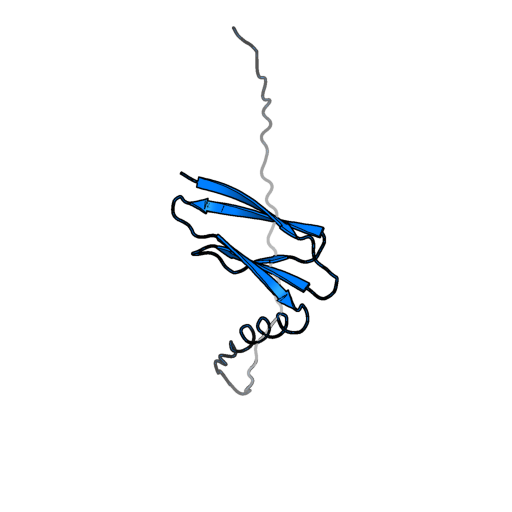07 GLY A N 1
ATOM 789 C CA . GLY A 1 107 ? 9.036 33.320 43.880 1.00 41.78 107 GLY A CA 1
ATOM 790 C C . GLY A 1 107 ? 10.188 32.631 44.584 1.00 41.78 107 GLY A C 1
ATOM 791 O O . GLY A 1 107 ? 10.831 31.792 43.922 1.00 41.78 107 GLY A O 1
#

Sequence (107 aa):
MTTNVKVEAHCSADVEVRVNVTGQPPAFLQDGEEREFHVHGNTMVRVQELPADKSRQEKDARAATGSRVDSTGTDDDGSKGAGPNDAEQQDSDQGGAEKDEQQGSGG

Foldseek 3Di:
DKDKDKDFDADDQQKWKWKDKVPDDIDIHDHGDMDIDIHDPPIDIDIDIDGPPPPPP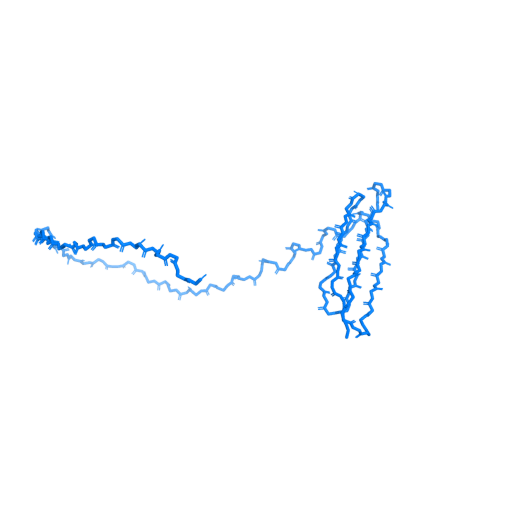PPPPPPPDPDDDDDDDDDDDDDDDDDDDDDDDDDDDDDDDDDDDDDDDDD

pLDDT: mean 70.79, std 18.15, range [41.78, 94.44]